Protein AF-A0A7W1YWF6-F1 (afdb_monomer_lite)

pLDDT: mean 79.22, std 16.91, range [33.72, 96.12]

Secondary structure (DSSP, 8-state):
-----SS---SS---HHHHHHHHS-HHHHHT--HHHHHHHHHHHHHHHHHHHHHHT-S-HHHHHHHHHHHHHHHHHHH-HHHHHHHHHHHHHHHHHHHHHH-TT-

Radius of gyration: 13.65 Å; chains: 1; bounding box: 25×39×35 Å

Structure (mmCIF, N/CA/C/O backbone):
data_AF-A0A7W1YWF6-F1
#
_entry.id   AF-A0A7W1YWF6-F1
#
loop_
_atom_site.group_PDB
_atom_site.id
_atom_site.type_symbol
_atom_site.label_atom_id
_atom_site.label_alt_id
_atom_site.label_comp_id
_atom_site.label_asym_id
_atom_site.label_entity_id
_atom_site.label_seq_id
_atom_site.pdbx_PDB_ins_code
_atom_site.Cartn_x
_atom_site.Cartn_y
_atom_site.Cartn_z
_atom_site.occupancy
_atom_site.B_iso_or_equiv
_atom_site.auth_seq_id
_atom_site.auth_comp_id
_atom_site.auth_asym_id
_atom_site.auth_atom_id
_atom_site.pdbx_PDB_model_num
ATOM 1 N N . MET A 1 1 ? 9.396 -30.777 2.422 1.00 40.88 1 MET A N 1
ATOM 2 C CA . MET A 1 1 ? 10.050 -29.458 2.393 1.00 40.88 1 MET A CA 1
ATOM 3 C C . MET A 1 1 ? 9.423 -28.720 1.233 1.00 40.88 1 MET A C 1
ATOM 5 O O . MET A 1 1 ? 9.561 -29.200 0.120 1.00 40.88 1 MET A O 1
ATOM 9 N N . ASN A 1 2 ? 8.641 -27.683 1.503 1.00 36.66 2 ASN A N 1
ATOM 10 C CA . ASN A 1 2 ? 8.343 -26.648 0.521 1.00 36.66 2 ASN A CA 1
ATOM 11 C C . ASN A 1 2 ? 8.585 -25.337 1.256 1.00 36.66 2 ASN A C 1
ATOM 13 O O . ASN A 1 2 ? 8.071 -25.135 2.354 1.00 36.66 2 ASN A O 1
ATOM 17 N N . GLU A 1 3 ? 9.514 -24.575 0.704 1.00 33.72 3 GLU A N 1
ATOM 18 C CA . GLU A 1 3 ? 10.042 -23.333 1.234 1.00 33.72 3 GLU A CA 1
ATOM 19 C C . GLU A 1 3 ? 9.006 -22.234 0.995 1.00 33.72 3 GLU A C 1
ATOM 21 O O . GLU A 1 3 ? 8.945 -21.656 -0.084 1.00 33.72 3 GLU A O 1
ATOM 26 N N . ASP A 1 4 ? 8.192 -21.943 2.011 1.00 34.88 4 ASP A N 1
ATOM 27 C CA . ASP A 1 4 ? 7.470 -20.670 2.136 1.00 34.88 4 ASP A CA 1
ATOM 28 C C . ASP A 1 4 ? 8.470 -19.564 2.536 1.00 34.88 4 ASP A C 1
ATOM 30 O O . ASP A 1 4 ? 8.352 -18.942 3.593 1.00 34.88 4 ASP A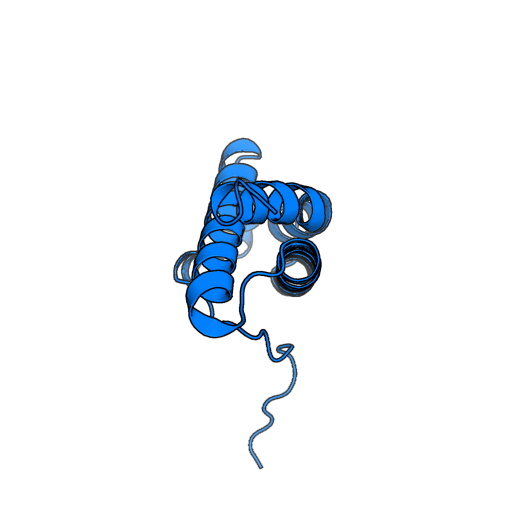 O 1
ATOM 34 N N . GLN A 1 5 ? 9.533 -19.379 1.746 1.00 38.06 5 GLN A N 1
ATOM 35 C CA . GLN A 1 5 ? 10.506 -18.307 1.943 1.00 38.06 5 GLN A CA 1
ATOM 36 C C . GLN A 1 5 ? 10.265 -17.178 0.939 1.00 38.06 5 GLN A C 1
ATOM 38 O O . GLN A 1 5 ? 10.003 -17.411 -0.238 1.00 38.06 5 GLN A O 1
ATOM 43 N N . ASP A 1 6 ? 10.375 -15.958 1.464 1.00 35.09 6 ASP A N 1
ATOM 44 C CA . ASP A 1 6 ? 10.349 -14.661 0.782 1.00 35.09 6 ASP A CA 1
ATOM 45 C C . ASP A 1 6 ? 8.984 -14.048 0.459 1.00 35.09 6 ASP A C 1
ATOM 47 O O . ASP A 1 6 ? 8.813 -13.313 -0.513 1.00 35.09 6 ASP A O 1
ATOM 51 N N . THR A 1 7 ? 8.000 -14.221 1.340 1.00 39.28 7 THR A N 1
ATOM 52 C CA . THR A 1 7 ? 7.009 -13.153 1.520 1.00 39.28 7 THR A CA 1
ATOM 53 C C . THR A 1 7 ? 6.792 -12.931 3.012 1.00 39.28 7 THR A C 1
ATOM 55 O O . THR A 1 7 ? 6.473 -13.891 3.712 1.00 39.28 7 THR A O 1
ATOM 58 N N . PRO A 1 8 ? 6.996 -11.709 3.534 1.00 40.00 8 PRO A N 1
ATOM 59 C CA . PRO A 1 8 ? 6.582 -11.389 4.893 1.00 40.00 8 PRO A CA 1
ATOM 60 C C . PRO A 1 8 ? 5.123 -11.806 5.045 1.00 40.00 8 PRO A C 1
ATOM 62 O O . PRO A 1 8 ? 4.323 -11.611 4.125 1.00 40.00 8 PRO A O 1
ATOM 65 N N . ASP A 1 9 ? 4.806 -12.451 6.168 1.00 42.97 9 ASP A N 1
ATOM 66 C CA . ASP A 1 9 ? 3.468 -12.945 6.490 1.00 42.97 9 ASP A CA 1
ATOM 67 C C . ASP A 1 9 ? 2.578 -11.721 6.753 1.00 42.97 9 ASP A C 1
ATOM 69 O O . ASP A 1 9 ? 2.303 -11.322 7.890 1.00 42.97 9 ASP A O 1
ATOM 73 N N . LEU A 1 10 ? 2.237 -11.021 5.668 1.00 49.12 10 LEU A N 1
ATOM 74 C CA . LEU A 1 10 ? 1.396 -9.848 5.704 1.00 49.12 10 LEU A CA 1
ATOM 75 C C . LEU A 1 10 ? 0.092 -10.309 6.355 1.00 49.12 10 LEU A C 1
ATOM 77 O O . LEU A 1 10 ? -0.487 -11.310 5.928 1.00 49.12 10 LEU A O 1
ATOM 81 N N . PRO A 1 11 ? -0.442 -9.595 7.359 1.00 51.00 11 PRO A N 1
ATOM 82 C CA . PRO A 1 11 ? -1.679 -9.991 8.038 1.00 51.00 11 PRO A CA 1
ATOM 83 C C . PRO A 1 11 ? -2.922 -9.979 7.124 1.00 51.00 11 PRO A C 1
ATOM 85 O O . PRO A 1 11 ? -4.053 -10.149 7.593 1.00 51.00 11 PRO A O 1
ATOM 88 N N . PHE A 1 12 ? -2.731 -9.783 5.819 1.00 53.50 12 PHE A N 1
ATOM 89 C CA . PHE A 1 12 ? -3.735 -9.658 4.786 1.00 53.50 12 PHE A CA 1
ATOM 90 C C . PHE A 1 12 ? -3.422 -10.631 3.651 1.00 53.50 12 PHE A C 1
ATOM 92 O O . PHE A 1 12 ? -2.278 -10.786 3.234 1.00 53.50 12 PHE A O 1
ATOM 99 N N . LYS A 1 13 ? -4.471 -11.239 3.089 1.00 55.81 13 LYS A N 1
ATOM 100 C CA . LYS A 1 13 ? -4.353 -11.890 1.782 1.00 55.81 13 LYS A CA 1
ATOM 101 C C . LYS A 1 13 ? -3.923 -10.820 0.771 1.00 55.81 13 LYS A C 1
ATOM 103 O O . LYS A 1 13 ? -4.468 -9.716 0.837 1.00 55.81 13 LYS A O 1
ATOM 108 N N . LYS A 1 14 ? -2.993 -11.141 -0.140 1.00 58.38 14 LYS A N 1
ATOM 109 C CA . LYS A 1 14 ? -2.676 -10.292 -1.304 1.00 58.38 14 LYS A CA 1
ATOM 110 C C . LYS A 1 14 ? -3.990 -9.792 -1.919 1.00 58.38 14 LYS A C 1
ATOM 112 O O . LYS A 1 14 ? -4.869 -10.594 -2.225 1.00 58.38 14 LYS A O 1
ATOM 117 N N . THR A 1 15 ? -4.153 -8.476 -1.996 1.00 59.38 15 THR A N 1
ATOM 118 C CA . THR A 1 15 ? -5.330 -7.825 -2.580 1.00 59.38 15 THR A CA 1
ATOM 119 C C . THR A 1 15 ? -5.282 -7.935 -4.104 1.00 59.38 15 THR A C 1
ATOM 121 O O . THR A 1 15 ? -4.201 -8.045 -4.685 1.00 59.38 15 THR A O 1
ATOM 124 N N . ASP A 1 16 ? -6.441 -7.847 -4.762 1.00 62.16 16 ASP A N 1
ATOM 125 C CA . ASP A 1 16 ? -6.540 -7.922 -6.229 1.00 62.16 16 ASP A CA 1
ATOM 126 C C . ASP A 1 16 ? -5.655 -6.877 -6.932 1.00 62.16 16 ASP A C 1
ATOM 128 O O . ASP A 1 16 ? -5.108 -7.141 -8.000 1.00 62.16 16 ASP A O 1
ATOM 132 N N . ALA A 1 17 ? -5.441 -5.714 -6.305 1.00 58.66 17 ALA A N 1
ATOM 133 C CA . ALA A 1 17 ? -4.541 -4.676 -6.805 1.00 58.66 17 ALA A CA 1
ATOM 134 C C . ALA A 1 17 ? -3.071 -5.131 -6.833 1.00 58.66 17 ALA A C 1
ATOM 136 O O . ALA A 1 17 ? -2.352 -4.847 -7.787 1.00 58.66 17 ALA A O 1
ATOM 137 N N . ILE A 1 18 ? -2.630 -5.868 -5.813 1.00 62.62 18 ILE A N 1
ATOM 138 C CA . ILE A 1 18 ? -1.264 -6.403 -5.724 1.00 62.62 18 ILE A CA 1
ATOM 139 C C . ILE A 1 18 ? -1.090 -7.534 -6.729 1.00 62.62 18 ILE A C 1
ATOM 141 O O . ILE A 1 18 ? -0.114 -7.553 -7.472 1.00 62.62 18 ILE A O 1
ATOM 145 N N . SER A 1 19 ? -2.070 -8.434 -6.819 1.00 68.25 19 SER A N 1
ATOM 146 C CA . SER A 1 19 ? -2.054 -9.506 -7.814 1.00 68.25 19 SER A CA 1
ATOM 147 C C . SER A 1 19 ? -2.048 -8.963 -9.244 1.00 68.25 19 SER A C 1
ATOM 149 O O . SER A 1 19 ? -1.328 -9.486 -10.089 1.00 68.25 19 SER A O 1
ATOM 151 N N . TRP A 1 20 ? -2.782 -7.881 -9.515 1.00 68.38 20 TRP A N 1
ATOM 152 C CA . TRP A 1 20 ? -2.749 -7.202 -10.811 1.00 68.38 20 TRP A CA 1
ATOM 153 C C . TRP A 1 20 ? -1.363 -6.622 -11.128 1.00 68.38 20 TRP A C 1
ATOM 155 O O . TRP A 1 20 ? -0.897 -6.743 -12.261 1.00 68.38 20 TRP A O 1
ATOM 165 N N . LEU A 1 21 ? -0.686 -6.033 -10.135 1.00 66.69 21 LEU A N 1
ATOM 166 C CA . LEU A 1 21 ? 0.659 -5.464 -10.284 1.00 66.69 21 LEU A CA 1
ATOM 167 C C . LEU A 1 21 ? 1.730 -6.528 -10.532 1.00 66.69 21 LEU A C 1
ATOM 169 O O . LEU A 1 21 ? 2.624 -6.324 -11.353 1.00 66.69 21 LEU A O 1
ATOM 173 N N . GLU A 1 22 ? 1.629 -7.674 -9.864 1.00 68.75 22 GLU A N 1
ATOM 174 C CA . GLU A 1 22 ? 2.532 -8.809 -10.075 1.00 68.75 22 GLU A CA 1
ATOM 175 C C . GLU A 1 22 ? 2.363 -9.436 -11.466 1.00 68.75 22 GLU A C 1
ATOM 177 O O . GLU A 1 22 ? 3.338 -9.923 -12.034 1.00 68.75 22 GLU A O 1
ATOM 182 N N . GLN A 1 23 ? 1.156 -9.371 -12.039 1.00 76.19 23 GLN A N 1
ATOM 183 C CA . GLN A 1 23 ? 0.853 -9.855 -13.391 1.00 76.19 23 GLN A CA 1
ATOM 184 C C . GLN A 1 23 ? 1.342 -8.924 -14.510 1.00 76.19 23 GLN A C 1
ATOM 186 O O . GLN A 1 23 ? 1.411 -9.357 -15.661 1.00 76.19 23 GLN A O 1
ATOM 191 N N . GLN A 1 24 ? 1.676 -7.665 -14.204 1.00 74.06 24 GLN A N 1
ATOM 192 C CA . GLN A 1 24 ? 2.266 -6.766 -15.196 1.00 74.06 24 GLN A CA 1
ATOM 193 C C . GLN A 1 24 ? 3.724 -7.152 -15.462 1.00 74.06 24 GLN A C 1
ATOM 195 O O . GLN A 1 24 ? 4.489 -7.441 -14.536 1.00 74.06 24 GLN A O 1
ATOM 200 N N . GLY A 1 25 ? 4.127 -7.105 -16.732 1.00 77.94 25 GLY A N 1
ATOM 201 C CA . GLY A 1 25 ? 5.533 -7.259 -17.101 1.00 77.94 25 GLY A CA 1
ATOM 202 C C . GLY A 1 25 ? 6.386 -6.133 -16.509 1.00 77.94 25 GLY A C 1
ATOM 203 O O . GLY A 1 25 ? 5.894 -5.026 -16.288 1.00 77.94 25 GLY A O 1
ATOM 204 N N . PHE A 1 26 ? 7.674 -6.400 -16.281 1.00 77.62 26 PHE A N 1
ATOM 205 C CA . PHE A 1 26 ? 8.614 -5.398 -15.763 1.00 77.62 26 PHE A CA 1
ATOM 206 C C . PHE A 1 26 ? 8.578 -4.099 -16.586 1.00 77.62 26 PHE A C 1
ATOM 208 O O . PHE A 1 26 ? 8.395 -3.027 -16.017 1.00 77.62 26 PHE A O 1
ATOM 215 N N . ASP A 1 27 ? 8.612 -4.208 -17.918 1.00 81.81 27 ASP A N 1
ATOM 216 C CA . ASP A 1 27 ? 8.583 -3.056 -18.830 1.00 81.81 27 ASP A CA 1
ATOM 217 C C . ASP A 1 27 ? 7.318 -2.199 -18.673 1.00 81.81 27 ASP A C 1
ATOM 219 O O . ASP A 1 27 ? 7.387 -0.975 -18.736 1.00 81.81 27 ASP A O 1
ATOM 223 N N . GLN A 1 28 ? 6.166 -2.826 -18.416 1.00 80.00 28 GLN A N 1
ATOM 224 C CA . GLN A 1 28 ? 4.900 -2.115 -18.207 1.00 80.00 28 GLN A CA 1
ATOM 225 C C . GLN A 1 28 ? 4.885 -1.363 -16.876 1.00 80.00 28 GLN A C 1
ATOM 227 O O . GLN A 1 28 ? 4.341 -0.263 -16.801 1.00 80.00 28 GLN A O 1
ATOM 232 N N . ARG A 1 29 ? 5.490 -1.943 -15.829 1.00 77.38 29 ARG A N 1
ATOM 233 C CA . ARG A 1 29 ? 5.658 -1.272 -14.533 1.00 77.38 29 ARG A CA 1
ATOM 234 C C . ARG A 1 29 ? 6.638 -0.105 -14.634 1.00 77.38 29 ARG A C 1
ATOM 236 O O . ARG A 1 29 ? 6.374 0.943 -14.056 1.00 77.38 29 ARG A O 1
ATOM 243 N N . GLU A 1 30 ? 7.721 -0.262 -15.392 1.00 82.75 30 GLU A N 1
ATOM 244 C CA . GLU A 1 30 ? 8.707 0.800 -15.632 1.00 82.75 30 GLU A CA 1
ATOM 245 C C . GLU A 1 30 ? 8.123 1.986 -16.402 1.00 82.75 30 GLU A C 1
ATOM 247 O O . GLU A 1 30 ? 8.378 3.137 -16.048 1.00 82.75 30 GLU A O 1
ATOM 252 N N . SER A 1 31 ? 7.326 1.713 -17.439 1.00 86.25 31 SER A N 1
ATOM 253 C CA . SER A 1 31 ? 6.738 2.745 -18.298 1.00 86.25 31 SER A CA 1
ATOM 254 C C . SER A 1 31 ? 5.449 3.362 -17.750 1.00 86.25 31 SER A C 1
ATOM 256 O O . SER A 1 31 ? 4.846 4.191 -18.431 1.00 86.25 31 SER A O 1
ATOM 258 N N . MET A 1 32 ? 4.979 2.925 -16.578 1.00 86.69 32 MET A N 1
ATOM 259 C CA . MET A 1 32 ? 3.721 3.398 -16.004 1.00 86.69 32 MET A CA 1
ATOM 260 C C . MET A 1 32 ? 3.809 4.887 -15.667 1.00 86.69 32 MET A C 1
ATOM 262 O O . MET A 1 32 ? 4.798 5.360 -15.101 1.00 86.69 32 MET A O 1
ATOM 266 N N . ASP A 1 33 ? 2.756 5.632 -15.999 1.00 90.44 33 ASP A N 1
ATOM 267 C CA . ASP A 1 33 ? 2.712 7.062 -15.717 1.00 90.44 33 ASP A CA 1
ATOM 268 C C . ASP A 1 33 ? 2.759 7.323 -14.194 1.00 90.44 33 ASP A C 1
ATOM 270 O O . ASP A 1 33 ? 2.090 6.625 -13.425 1.00 90.44 33 ASP A O 1
ATOM 274 N N . PRO A 1 34 ? 3.508 8.337 -13.714 1.00 87.75 34 PRO A N 1
ATOM 275 C CA . PRO A 1 34 ? 3.605 8.631 -12.288 1.00 87.75 34 PRO A CA 1
ATOM 276 C C . PRO A 1 34 ? 2.276 8.886 -11.576 1.00 87.75 34 PRO A C 1
ATOM 278 O O . PRO A 1 34 ? 2.189 8.650 -10.372 1.00 87.75 34 PRO A O 1
ATOM 281 N N . TYR A 1 35 ? 1.254 9.397 -12.261 1.00 90.31 35 TYR A N 1
ATOM 282 C CA . TYR A 1 35 ? -0.083 9.551 -11.696 1.00 90.31 35 TYR A CA 1
ATOM 283 C C . TYR A 1 35 ? -0.777 8.195 -11.545 1.00 90.31 35 TYR A C 1
ATOM 285 O O . TYR A 1 35 ? -1.295 7.899 -10.467 1.00 90.31 35 TYR A O 1
ATOM 293 N N . GLU A 1 36 ? -0.712 7.347 -12.573 1.00 89.50 36 GLU A N 1
ATOM 294 C CA . GLU A 1 36 ? -1.272 5.993 -12.532 1.00 89.50 36 GLU A CA 1
ATOM 295 C C . GLU A 1 36 ? -0.611 5.146 -11.431 1.00 89.50 36 GLU A C 1
ATOM 297 O O . GLU A 1 36 ? -1.298 4.463 -10.667 1.00 89.50 36 GLU A O 1
ATOM 302 N N . MET A 1 37 ? 0.714 5.245 -11.271 1.00 89.31 37 MET A N 1
ATOM 303 C CA . MET A 1 37 ? 1.427 4.557 -10.189 1.00 89.31 37 MET A CA 1
ATOM 304 C C . MET A 1 37 ? 0.884 4.960 -8.815 1.00 89.31 37 MET A C 1
ATOM 306 O O . MET A 1 37 ? 0.565 4.103 -7.988 1.00 89.31 37 MET A O 1
ATOM 310 N N . LYS A 1 38 ? 0.733 6.270 -8.583 1.00 91.25 38 LYS A N 1
ATOM 311 C CA . LYS A 1 38 ? 0.208 6.826 -7.326 1.00 91.25 38 LYS A CA 1
ATOM 312 C C . LYS A 1 38 ? -1.201 6.335 -7.031 1.00 91.25 38 LYS A C 1
ATOM 314 O O . LYS A 1 38 ? -1.488 5.977 -5.891 1.00 91.25 38 LYS A O 1
ATOM 319 N N . GLU A 1 39 ? -2.062 6.328 -8.043 1.00 91.75 39 GLU A N 1
ATOM 320 C CA . GLU A 1 39 ? -3.439 5.856 -7.926 1.00 91.75 39 GLU A CA 1
ATOM 321 C C . GLU A 1 39 ? -3.479 4.383 -7.503 1.00 91.75 39 GLU A C 1
ATOM 323 O O . GLU A 1 39 ? -4.135 4.039 -6.520 1.00 91.75 39 GLU A O 1
ATOM 328 N N . LYS A 1 40 ? -2.707 3.516 -8.165 1.00 89.19 40 LYS A N 1
ATOM 329 C CA . LYS A 1 40 ? -2.668 2.082 -7.838 1.00 89.19 40 LYS A CA 1
ATOM 330 C C . LYS A 1 40 ? -2.095 1.798 -6.454 1.00 89.19 40 LYS A C 1
ATOM 332 O O . LYS A 1 40 ? -2.626 0.943 -5.746 1.00 89.19 40 LYS A O 1
ATOM 337 N N . ILE A 1 41 ? -1.049 2.521 -6.048 1.00 91.06 41 ILE A N 1
ATOM 338 C CA . ILE A 1 41 ? -0.491 2.425 -4.691 1.00 91.06 41 ILE A CA 1
ATOM 339 C C . ILE A 1 41 ? -1.560 2.797 -3.655 1.00 91.06 41 ILE A C 1
ATOM 341 O O . ILE A 1 41 ? -1.721 2.085 -2.663 1.00 91.06 41 ILE A O 1
ATOM 345 N N . GLN A 1 42 ? -2.329 3.865 -3.894 1.00 93.25 42 GLN A N 1
ATOM 346 C CA . GLN A 1 42 ? -3.402 4.270 -2.984 1.00 93.25 42 GLN A CA 1
ATOM 347 C C . GLN A 1 42 ? -4.531 3.232 -2.930 1.00 93.25 42 GLN A C 1
ATOM 349 O O . GLN A 1 42 ? -4.962 2.875 -1.839 1.00 93.25 42 GLN A O 1
ATOM 354 N N . ILE A 1 43 ? -4.961 2.681 -4.071 1.00 90.62 43 ILE A N 1
ATOM 355 C CA . ILE A 1 43 ? -5.978 1.614 -4.119 1.00 90.62 43 ILE A CA 1
ATOM 356 C C . ILE A 1 43 ? -5.527 0.385 -3.318 1.00 90.62 43 ILE A C 1
ATOM 358 O O . ILE A 1 43 ? -6.326 -0.218 -2.592 1.00 90.62 43 ILE A O 1
ATOM 362 N N . ALA A 1 44 ? -4.248 0.009 -3.427 1.00 88.62 44 ALA A N 1
ATOM 363 C CA . ALA A 1 44 ? -3.686 -1.089 -2.649 1.00 88.62 44 ALA A CA 1
ATOM 364 C C . ALA A 1 44 ? -3.736 -0.785 -1.143 1.00 88.62 44 ALA A C 1
ATOM 366 O O . ALA A 1 44 ? -4.219 -1.621 -0.377 1.00 88.62 44 ALA A O 1
ATOM 367 N N . ALA A 1 45 ? -3.314 0.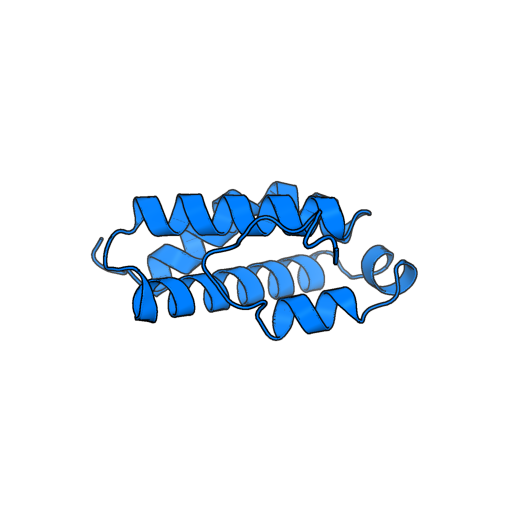416 -0.734 1.00 91.44 45 ALA A N 1
ATOM 368 C CA . ALA A 1 45 ? -3.357 0.863 0.658 1.00 91.44 45 ALA A CA 1
ATOM 369 C C . ALA A 1 45 ? -4.789 0.865 1.223 1.00 91.44 45 ALA A C 1
ATOM 371 O O . ALA A 1 45 ? -5.033 0.296 2.286 1.00 91.44 45 ALA A O 1
ATOM 372 N N . ASP A 1 46 ? -5.751 1.426 0.487 1.00 91.75 46 ASP A N 1
ATOM 373 C CA . ASP A 1 46 ? -7.164 1.493 0.883 1.00 91.75 46 ASP A CA 1
ATOM 374 C C . ASP A 1 46 ? -7.765 0.092 1.057 1.00 91.75 46 ASP A C 1
ATOM 376 O O . ASP A 1 46 ? -8.504 -0.174 2.009 1.00 91.75 46 ASP A O 1
ATOM 380 N N . SER A 1 47 ? -7.415 -0.829 0.156 1.00 88.00 47 SER A N 1
ATOM 381 C CA . SER A 1 47 ? -7.854 -2.224 0.227 1.00 88.00 47 SER A CA 1
ATOM 382 C C . SER A 1 47 ? -7.284 -2.934 1.459 1.00 88.00 47 SER A C 1
ATOM 384 O O . SER A 1 47 ? -8.009 -3.659 2.143 1.00 88.00 47 SER A O 1
ATOM 386 N N . MET A 1 48 ? -6.006 -2.705 1.780 1.00 86.81 48 MET A N 1
ATOM 387 C CA . MET A 1 48 ? -5.386 -3.243 2.994 1.00 86.81 48 MET A CA 1
ATOM 388 C C . MET A 1 48 ? -6.000 -2.658 4.268 1.00 86.81 48 MET A C 1
ATOM 390 O O . MET A 1 48 ? -6.242 -3.404 5.213 1.00 86.81 48 MET A O 1
ATOM 394 N N . ALA A 1 49 ? -6.292 -1.355 4.293 1.00 89.25 49 ALA A N 1
ATOM 395 C CA . ALA A 1 49 ? -6.874 -0.682 5.455 1.00 89.25 49 ALA A CA 1
ATOM 396 C C . ALA A 1 49 ? -8.262 -1.221 5.793 1.00 89.25 49 ALA A C 1
ATOM 398 O O . ALA A 1 49 ? -8.538 -1.543 6.949 1.00 89.25 49 ALA A O 1
ATOM 399 N N . ARG A 1 50 ? -9.108 -1.420 4.777 1.00 88.31 50 ARG A N 1
ATOM 400 C CA . ARG A 1 50 ? -10.415 -2.075 4.947 1.00 88.31 50 ARG A CA 1
ATOM 401 C C . ARG A 1 50 ? -10.257 -3.501 5.472 1.00 88.31 50 ARG A C 1
ATOM 403 O O . ARG A 1 50 ? -10.886 -3.866 6.459 1.00 88.31 50 ARG A O 1
ATOM 410 N N . ALA A 1 51 ? -9.348 -4.278 4.881 1.00 84.69 51 ALA A N 1
ATOM 411 C CA . ALA A 1 51 ? -9.080 -5.642 5.330 1.00 84.69 51 ALA A CA 1
ATOM 412 C C . ALA A 1 51 ? -8.528 -5.712 6.768 1.00 84.69 51 ALA A C 1
ATOM 414 O O . ALA A 1 51 ? -8.785 -6.693 7.469 1.00 84.69 51 ALA A O 1
ATOM 415 N N . TYR A 1 52 ? -7.767 -4.703 7.208 1.00 85.00 52 TYR A N 1
ATOM 416 C CA . TYR A 1 52 ? -7.292 -4.580 8.585 1.00 85.00 52 TYR A CA 1
ATOM 417 C C . TYR A 1 52 ? -8.442 -4.303 9.554 1.00 85.00 52 TYR A C 1
ATOM 419 O O . TYR A 1 52 ? -8.571 -5.031 10.543 1.00 85.00 52 TYR A O 1
ATOM 427 N N . LEU A 1 53 ? -9.289 -3.311 9.251 1.00 85.44 53 LEU A N 1
ATOM 428 C CA . LEU A 1 53 ? -10.469 -2.968 10.052 1.00 85.44 53 LEU A CA 1
ATOM 429 C C . LEU A 1 53 ? -11.370 -4.194 10.264 1.00 85.44 53 LEU A C 1
ATOM 431 O O . LEU A 1 53 ? -11.763 -4.480 11.393 1.00 85.44 53 LEU A O 1
ATOM 435 N N . ASP A 1 54 ? -11.611 -4.970 9.205 1.00 82.56 54 ASP A N 1
ATOM 436 C CA . ASP A 1 54 ? -12.485 -6.147 9.255 1.00 82.56 54 ASP A CA 1
ATOM 437 C C . ASP A 1 54 ? -11.923 -7.303 10.109 1.00 82.56 54 ASP A C 1
ATOM 439 O O . ASP A 1 54 ? -12.685 -8.137 10.600 1.00 82.56 54 ASP A O 1
ATOM 443 N N . LYS A 1 55 ? -10.592 -7.406 10.269 1.00 72.12 55 LYS A N 1
ATOM 444 C CA . LYS A 1 55 ? -9.930 -8.606 10.830 1.00 72.12 55 LYS A CA 1
ATOM 445 C C . LYS A 1 55 ? -9.161 -8.403 12.130 1.00 72.12 55 LYS A C 1
ATOM 447 O O . LYS A 1 55 ? -9.020 -9.360 12.891 1.00 72.12 55 LYS A O 1
ATOM 452 N N . LYS A 1 56 ? -8.539 -7.240 12.329 1.00 67.31 56 LYS A N 1
ATOM 453 C CA . LYS A 1 56 ? -7.463 -7.051 13.323 1.00 67.31 56 LYS A CA 1
ATOM 454 C C . LYS A 1 56 ? -7.785 -5.998 14.386 1.00 67.31 56 LYS A C 1
ATOM 456 O O . LYS A 1 56 ? -7.210 -6.098 15.468 1.00 67.31 56 LYS A O 1
ATOM 461 N N . GLY A 1 57 ? -8.707 -5.062 14.141 1.00 65.94 57 GLY A N 1
ATOM 462 C CA . GLY A 1 57 ? -9.246 -4.174 15.182 1.00 65.94 57 GLY A CA 1
ATOM 463 C C . GLY A 1 57 ? -9.303 -2.686 14.821 1.00 65.94 57 GLY A C 1
ATOM 464 O O . GLY A 1 57 ? -9.192 -2.313 13.657 1.00 65.94 57 GLY A O 1
ATOM 465 N N . THR A 1 58 ? -9.490 -1.850 15.851 1.00 74.31 58 THR A N 1
ATOM 466 C CA . THR A 1 58 ? -9.862 -0.421 15.765 1.00 74.31 58 THR A CA 1
ATOM 467 C C . THR A 1 58 ? -8.706 0.576 15.928 1.00 74.31 58 THR A C 1
ATOM 469 O O . THR A 1 58 ? -8.944 1.768 16.094 1.00 74.31 58 THR A O 1
ATOM 472 N N . ASP A 1 59 ? -7.460 0.100 15.947 1.00 87.75 59 ASP A N 1
ATOM 473 C CA . ASP A 1 59 ? -6.274 0.928 16.200 1.00 87.75 59 ASP A CA 1
ATOM 474 C C . ASP A 1 59 ? -5.716 1.516 14.893 1.00 87.75 59 ASP A C 1
ATOM 476 O O . ASP A 1 59 ? -5.202 0.779 14.039 1.00 87.75 59 ASP A O 1
ATOM 480 N N . ARG A 1 60 ? -5.819 2.846 14.762 1.00 89.50 60 ARG A N 1
ATOM 481 C CA . ARG A 1 60 ? -5.368 3.609 13.592 1.00 89.50 60 ARG A CA 1
ATOM 482 C C . ARG A 1 60 ? -3.849 3.599 13.437 1.00 89.50 60 ARG A C 1
ATOM 484 O O . ARG A 1 60 ? -3.370 3.331 12.340 1.00 89.50 60 ARG A O 1
ATOM 491 N N . GLU A 1 61 ? -3.088 3.839 14.502 1.00 90.31 61 GLU A N 1
ATOM 492 C CA . GLU A 1 61 ? -1.619 3.887 14.428 1.00 90.31 61 GLU A CA 1
ATOM 493 C C . GLU A 1 61 ? -1.056 2.528 14.007 1.00 90.31 61 GLU A C 1
ATOM 495 O O . GLU A 1 61 ? -0.192 2.427 13.132 1.00 90.31 61 GLU A O 1
ATOM 500 N N . LYS A 1 62 ? -1.618 1.451 14.561 1.00 89.06 62 LYS A N 1
ATOM 501 C CA . LYS A 1 62 ? -1.222 0.096 14.189 1.00 89.06 62 LYS A CA 1
ATOM 502 C C . LYS A 1 62 ? -1.628 -0.260 12.757 1.00 89.06 62 LYS A C 1
ATOM 504 O O . LYS A 1 62 ? -0.869 -0.953 12.081 1.00 89.06 62 LYS A O 1
ATOM 509 N N . CYS A 1 63 ? -2.778 0.219 12.275 1.00 89.75 63 CYS A N 1
ATOM 510 C CA . CYS A 1 63 ? -3.145 0.117 10.859 1.00 89.75 63 CYS A CA 1
ATOM 511 C C . CYS A 1 63 ? -2.075 0.765 9.971 1.00 89.75 63 CYS A C 1
ATOM 513 O O . CYS A 1 63 ? -1.576 0.124 9.044 1.00 89.75 63 CYS A O 1
ATOM 515 N N . GLU A 1 64 ? -1.679 2.002 10.285 1.00 92.31 64 GLU A N 1
ATOM 516 C CA . GLU A 1 64 ? -0.724 2.773 9.484 1.00 92.31 64 GLU A CA 1
ATOM 517 C C . GLU A 1 64 ? 0.631 2.062 9.399 1.00 92.31 64 GLU A 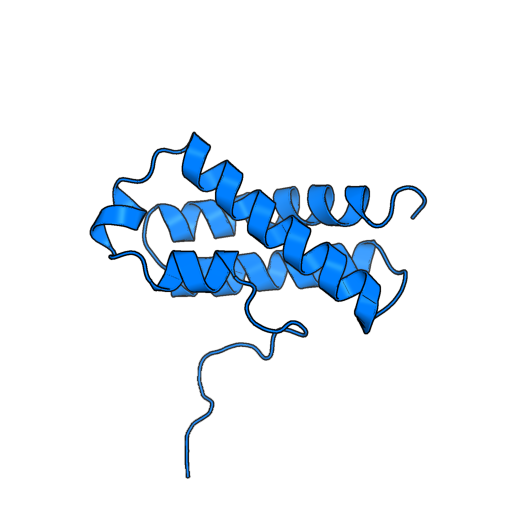C 1
ATOM 519 O O . GLU A 1 64 ? 1.150 1.851 8.301 1.00 92.31 64 GLU A O 1
ATOM 524 N N . MET A 1 65 ? 1.161 1.604 10.538 1.00 90.94 65 MET A N 1
ATOM 525 C CA . MET A 1 65 ? 2.428 0.868 10.597 1.00 90.94 65 MET A CA 1
ATOM 526 C C . MET A 1 65 ? 2.409 -0.410 9.755 1.00 90.94 65 MET A C 1
ATOM 528 O O . MET A 1 65 ? 3.354 -0.695 9.015 1.00 90.94 65 MET A O 1
ATOM 532 N N . VAL A 1 66 ? 1.336 -1.196 9.870 1.00 88.81 66 VAL A N 1
ATOM 533 C CA . VAL A 1 66 ? 1.222 -2.480 9.175 1.00 88.81 66 VAL A CA 1
ATOM 534 C C . VAL A 1 66 ? 1.109 -2.272 7.662 1.00 88.81 66 VAL A C 1
ATOM 536 O O . VAL A 1 66 ? 1.775 -2.971 6.901 1.00 88.81 66 VAL A O 1
ATOM 539 N N . ILE A 1 67 ? 0.315 -1.300 7.206 1.00 90.69 67 ILE A N 1
ATOM 540 C CA . ILE A 1 67 ? 0.149 -1.027 5.771 1.00 90.69 67 ILE A CA 1
ATOM 541 C C . ILE A 1 67 ? 1.411 -0.408 5.173 1.00 90.69 67 ILE A C 1
ATOM 543 O O . ILE A 1 67 ? 1.815 -0.805 4.081 1.00 90.69 67 ILE A O 1
ATOM 547 N N . ALA A 1 68 ? 2.064 0.525 5.871 1.00 92.25 68 ALA A N 1
ATOM 548 C CA . ALA A 1 68 ? 3.306 1.130 5.391 1.00 92.25 68 ALA A CA 1
ATOM 549 C C . ALA A 1 68 ? 4.415 0.076 5.222 1.00 92.25 68 ALA A C 1
ATOM 551 O O . ALA A 1 68 ? 5.120 0.071 4.209 1.00 92.25 68 ALA A O 1
ATOM 552 N N . SER A 1 69 ? 4.516 -0.863 6.169 1.00 89.06 69 SER A N 1
ATOM 553 C CA . SER A 1 69 ? 5.446 -1.996 6.075 1.00 89.06 69 SER A CA 1
ATOM 554 C C . SER A 1 69 ? 5.118 -2.874 4.866 1.00 89.06 69 SER A C 1
ATOM 556 O O . SER A 1 69 ? 5.990 -3.129 4.039 1.00 89.06 69 SER A O 1
ATOM 558 N N . ALA A 1 70 ? 3.839 -3.223 4.687 1.00 87.00 70 ALA A N 1
ATOM 559 C CA . ALA A 1 70 ? 3.386 -4.047 3.571 1.00 87.00 70 ALA A CA 1
ATOM 560 C C . ALA A 1 70 ? 3.688 -3.415 2.203 1.00 87.00 70 ALA A C 1
ATOM 562 O O . ALA A 1 70 ? 4.223 -4.070 1.312 1.00 87.00 70 ALA A O 1
ATOM 563 N N . LEU A 1 71 ? 3.379 -2.127 2.031 1.00 90.25 71 LEU A N 1
ATOM 564 C CA . LEU A 1 71 ? 3.693 -1.383 0.808 1.00 90.25 71 LEU A CA 1
ATOM 565 C C . LEU A 1 71 ? 5.201 -1.334 0.546 1.00 90.25 71 LEU A C 1
ATOM 567 O O . LEU A 1 71 ? 5.623 -1.494 -0.596 1.00 90.25 71 LEU A O 1
ATOM 571 N N . SER A 1 72 ? 6.015 -1.147 1.585 1.00 90.31 72 SER A N 1
ATOM 572 C CA . SER A 1 72 ? 7.472 -1.101 1.440 1.00 90.31 72 SER A CA 1
ATOM 573 C C . SER A 1 72 ? 8.046 -2.445 0.991 1.00 90.31 72 SER A C 1
ATOM 575 O O . SER A 1 72 ? 8.839 -2.497 0.053 1.00 90.31 72 SER A O 1
ATOM 577 N N . GLU A 1 73 ? 7.616 -3.539 1.613 1.00 86.38 73 GLU A N 1
ATOM 578 C CA . GLU A 1 73 ? 8.078 -4.890 1.280 1.00 86.38 73 GLU A CA 1
ATOM 579 C C . GLU A 1 73 ? 7.658 -5.297 -0.137 1.00 86.38 73 GLU A C 1
ATOM 581 O O . GLU A 1 73 ? 8.469 -5.795 -0.920 1.00 86.38 73 GLU A O 1
ATOM 586 N N . MET A 1 74 ? 6.411 -5.008 -0.515 1.00 84.69 74 MET A N 1
ATOM 587 C CA . MET A 1 74 ? 5.932 -5.245 -1.877 1.00 84.69 74 MET A CA 1
ATOM 588 C C . MET A 1 74 ? 6.655 -4.381 -2.906 1.00 84.69 74 MET A C 1
ATOM 590 O O . MET A 1 74 ? 7.024 -4.877 -3.967 1.00 84.69 74 MET A O 1
ATOM 594 N N . GLY A 1 75 ? 6.876 -3.100 -2.608 1.00 87.94 75 GLY A N 1
ATOM 595 C CA . GLY A 1 75 ? 7.606 -2.204 -3.496 1.00 87.94 75 GLY A CA 1
ATOM 596 C C . GLY A 1 75 ? 9.038 -2.689 -3.729 1.00 87.94 75 GLY A C 1
ATOM 597 O O . GLY A 1 75 ? 9.495 -2.726 -4.871 1.00 87.94 75 GLY A O 1
ATOM 598 N N . ALA A 1 76 ? 9.715 -3.154 -2.676 1.00 85.81 76 ALA A N 1
ATOM 599 C CA . ALA A 1 76 ? 11.036 -3.764 -2.790 1.00 85.81 76 ALA A CA 1
ATOM 600 C C . ALA A 1 76 ? 11.022 -5.026 -3.674 1.00 85.81 76 ALA A C 1
ATOM 602 O O . ALA A 1 76 ? 11.911 -5.191 -4.507 1.00 85.81 76 ALA A O 1
ATOM 603 N N . SER A 1 77 ? 9.999 -5.878 -3.541 1.00 83.69 77 SER A N 1
ATOM 604 C CA . SER A 1 77 ? 9.842 -7.099 -4.346 1.00 83.69 77 SER A CA 1
ATOM 605 C C . SER A 1 77 ? 9.532 -6.819 -5.824 1.00 83.69 77 SER A C 1
ATOM 607 O O . SER A 1 77 ? 10.082 -7.472 -6.710 1.00 83.69 77 SER A O 1
ATOM 609 N N . LEU A 1 78 ? 8.688 -5.823 -6.115 1.00 81.75 78 LEU A N 1
ATOM 610 C CA . LEU A 1 78 ? 8.320 -5.451 -7.487 1.00 81.75 78 LEU A CA 1
ATOM 611 C C . LEU A 1 78 ? 9.490 -4.830 -8.265 1.00 81.75 78 LEU A C 1
ATOM 613 O O . LEU A 1 78 ? 9.555 -4.990 -9.490 1.00 81.75 78 LEU A O 1
ATOM 617 N N . GLY A 1 79 ? 10.395 -4.146 -7.556 1.00 82.44 79 GLY A N 1
ATOM 618 C CA . GLY A 1 79 ? 11.558 -3.474 -8.123 1.00 82.44 79 GLY A CA 1
ATOM 619 C C . GLY A 1 79 ? 11.204 -2.326 -9.074 1.00 82.44 79 GLY A C 1
ATOM 620 O O . GLY A 1 79 ? 10.038 -1.971 -9.273 1.00 82.44 79 GLY A O 1
ATOM 621 N N . GLY A 1 80 ? 12.241 -1.729 -9.664 1.00 85.38 80 GLY A N 1
ATOM 622 C CA . GLY A 1 80 ? 12.073 -0.682 -10.668 1.00 85.38 80 GLY A CA 1
ATOM 623 C C . GLY A 1 80 ? 11.460 0.623 -10.138 1.00 85.38 80 GLY A C 1
ATOM 624 O O . GLY A 1 80 ? 11.350 0.854 -8.933 1.00 85.38 80 GLY A O 1
ATOM 625 N N . ASN A 1 81 ? 11.059 1.490 -11.058 1.00 88.12 81 ASN A N 1
ATOM 626 C CA . ASN A 1 81 ? 10.414 2.774 -10.838 1.00 88.12 81 ASN A CA 1
ATOM 627 C C . ASN A 1 81 ? 9.097 2.636 -10.057 1.00 88.12 81 ASN A C 1
ATOM 629 O O . ASN A 1 81 ? 8.852 3.390 -9.111 1.00 88.12 81 ASN A O 1
ATOM 633 N N . PHE A 1 82 ? 8.277 1.633 -10.392 1.00 86.94 82 PHE A N 1
ATOM 634 C CA . PHE A 1 82 ? 7.032 1.363 -9.669 1.00 86.94 82 PHE A CA 1
ATOM 635 C C . PHE A 1 82 ? 7.304 0.965 -8.214 1.00 86.94 82 PHE A C 1
ATOM 637 O O . PHE A 1 82 ? 6.722 1.541 -7.292 1.00 86.94 82 PHE A O 1
ATOM 644 N N . GLY A 1 83 ? 8.223 0.018 -7.999 1.00 88.44 83 GLY A N 1
ATOM 645 C CA . GLY A 1 83 ? 8.613 -0.432 -6.668 1.00 88.44 83 GLY A CA 1
ATOM 646 C C . GLY A 1 83 ? 9.196 0.694 -5.816 1.00 88.44 83 GLY A C 1
ATOM 647 O O . GLY A 1 83 ? 8.754 0.909 -4.688 1.00 88.44 83 GLY A O 1
ATOM 648 N N . ALA A 1 84 ? 10.110 1.488 -6.382 1.00 91.00 84 ALA A N 1
ATOM 649 C CA . ALA A 1 84 ? 10.690 2.652 -5.713 1.00 91.00 84 ALA A CA 1
ATOM 650 C C . ALA A 1 84 ? 9.629 3.701 -5.337 1.00 91.00 84 ALA A C 1
ATOM 652 O O . ALA A 1 84 ? 9.653 4.242 -4.230 1.00 91.00 84 ALA A O 1
ATOM 653 N N . THR A 1 85 ? 8.664 3.953 -6.227 1.00 92.44 85 THR A N 1
ATOM 654 C CA . THR A 1 85 ? 7.547 4.869 -5.954 1.00 92.44 85 THR A CA 1
ATOM 655 C C . THR A 1 85 ? 6.660 4.339 -4.829 1.00 92.44 85 THR A C 1
ATOM 657 O O . THR A 1 85 ? 6.285 5.099 -3.937 1.00 92.44 85 THR A O 1
ATOM 660 N N . MET A 1 86 ? 6.358 3.038 -4.827 1.00 91.44 86 MET A N 1
ATOM 661 C CA . MET A 1 86 ? 5.566 2.396 -3.776 1.00 91.44 86 MET A CA 1
ATOM 662 C C . MET A 1 86 ? 6.243 2.497 -2.407 1.00 91.44 86 MET A C 1
ATOM 664 O O . MET A 1 86 ? 5.596 2.918 -1.448 1.00 91.44 86 MET A O 1
ATOM 668 N N . VAL A 1 87 ? 7.547 2.207 -2.324 1.00 92.88 87 VAL A N 1
ATOM 669 C CA . VAL A 1 87 ? 8.330 2.368 -1.087 1.00 92.88 87 VAL A CA 1
ATOM 670 C C . VAL A 1 87 ? 8.301 3.822 -0.617 1.00 92.88 87 VAL A C 1
ATOM 672 O O . VAL A 1 87 ? 7.950 4.087 0.531 1.00 92.88 87 VAL A O 1
ATOM 675 N N . GLY A 1 88 ? 8.596 4.775 -1.508 1.00 93.88 88 GLY A N 1
ATOM 676 C CA . GLY A 1 88 ? 8.657 6.201 -1.170 1.00 93.88 88 GLY A CA 1
ATOM 677 C C . GLY A 1 88 ? 7.313 6.827 -0.783 1.00 93.88 88 GLY A C 1
ATOM 678 O O . GLY A 1 88 ? 7.279 7.920 -0.220 1.00 93.88 88 GLY A O 1
ATOM 679 N N . MET A 1 89 ? 6.198 6.157 -1.077 1.00 94.44 89 MET A N 1
ATOM 680 C CA . MET A 1 89 ? 4.848 6.627 -0.757 1.00 94.44 89 MET A CA 1
ATOM 68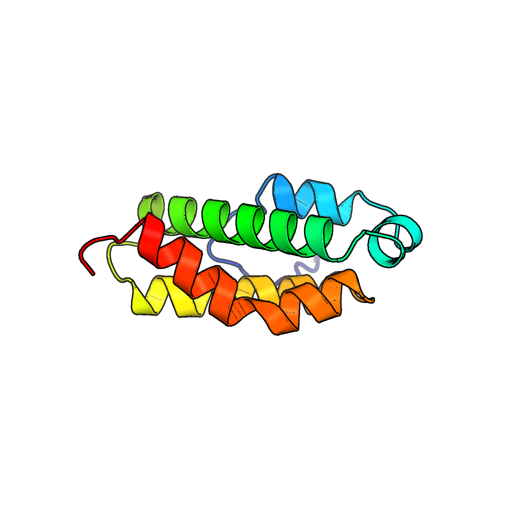1 C C . MET A 1 89 ? 4.150 5.835 0.342 1.00 94.44 89 MET A C 1
ATOM 683 O O . MET A 1 89 ? 3.057 6.232 0.750 1.00 94.44 89 MET A O 1
ATOM 687 N N . SER A 1 90 ? 4.760 4.751 0.810 1.00 92.50 90 SER A N 1
ATOM 688 C CA . SER A 1 90 ? 4.169 3.783 1.732 1.00 92.50 90 SER A CA 1
ATOM 689 C C . SER A 1 90 ? 3.519 4.434 2.958 1.00 92.50 90 SER A C 1
ATOM 691 O O . SER A 1 90 ? 2.328 4.239 3.190 1.00 92.50 90 SER A O 1
ATOM 693 N N . GLU A 1 91 ? 4.249 5.284 3.682 1.00 94.81 91 GLU A N 1
ATOM 694 C CA . GLU A 1 91 ? 3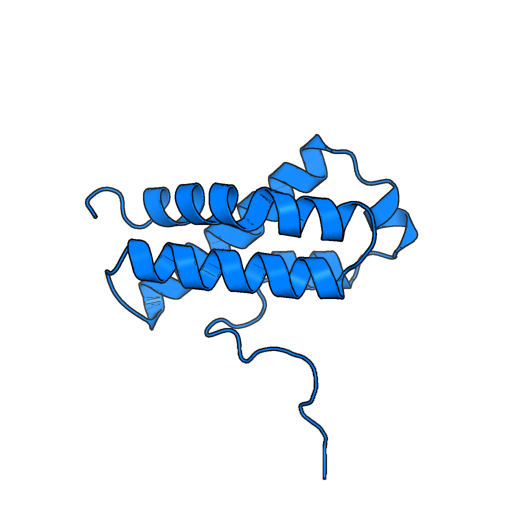.755 5.974 4.882 1.00 94.81 91 GLU A CA 1
ATOM 695 C C . GLU A 1 91 ? 2.566 6.893 4.580 1.00 94.81 91 GLU A C 1
ATOM 697 O O . GLU A 1 91 ? 1.528 6.833 5.238 1.00 94.81 91 GLU A O 1
ATOM 702 N N . LYS A 1 92 ? 2.682 7.727 3.541 1.00 96.12 92 LYS A N 1
ATOM 703 C CA . LYS A 1 92 ? 1.633 8.686 3.173 1.00 96.12 92 LYS A CA 1
ATOM 704 C C . LYS A 1 92 ? 0.368 7.985 2.675 1.00 96.12 92 LYS A C 1
ATOM 706 O O . LYS A 1 92 ? -0.738 8.448 2.956 1.00 96.12 92 LYS A O 1
ATOM 711 N N . ALA A 1 93 ? 0.525 6.907 1.909 1.00 94.50 93 ALA A N 1
ATOM 712 C CA . ALA A 1 93 ? -0.588 6.108 1.412 1.00 94.50 93 ALA A CA 1
ATOM 713 C C . ALA A 1 93 ? -1.286 5.370 2.562 1.00 94.50 93 ALA A C 1
ATOM 715 O O . ALA A 1 93 ? -2.514 5.401 2.635 1.00 94.50 93 ALA A O 1
ATOM 716 N N . ALA A 1 94 ? -0.513 4.796 3.493 1.00 93.69 94 ALA A N 1
ATOM 717 C CA . ALA A 1 94 ? -1.021 4.138 4.692 1.00 93.69 94 ALA A CA 1
ATOM 718 C C . ALA A 1 94 ? -1.798 5.102 5.600 1.00 93.69 94 ALA A C 1
ATOM 720 O O . ALA A 1 94 ? -2.940 4.811 5.943 1.00 93.69 94 ALA A O 1
ATOM 721 N N . GLN A 1 95 ? -1.240 6.279 5.907 1.00 95.06 95 GLN A N 1
ATOM 722 C CA . GLN A 1 95 ? -1.924 7.327 6.680 1.00 95.06 95 GLN A CA 1
ATOM 723 C C . GLN A 1 95 ? -3.273 7.697 6.065 1.00 95.06 95 GLN A C 1
ATOM 725 O O . GLN A 1 95 ? -4.297 7.710 6.743 1.00 95.06 95 GLN A O 1
ATOM 730 N N . ARG A 1 96 ? -3.298 7.967 4.754 1.00 94.69 96 ARG A N 1
ATOM 731 C CA . ARG A 1 96 ? -4.539 8.306 4.043 1.00 94.69 96 ARG A CA 1
ATOM 732 C C . ARG A 1 96 ? -5.558 7.176 4.100 1.00 94.69 96 ARG A C 1
ATOM 734 O O . ARG A 1 96 ? -6.717 7.429 4.412 1.00 94.69 96 ARG A O 1
ATOM 741 N N . ALA A 1 97 ? -5.120 5.954 3.825 1.00 93.31 97 ALA A N 1
ATOM 742 C CA . ALA A 1 97 ? -5.982 4.783 3.810 1.00 93.31 97 ALA A CA 1
ATOM 743 C C . ALA A 1 97 ? -6.583 4.499 5.195 1.00 93.31 97 ALA A C 1
ATOM 745 O O . ALA A 1 97 ? -7.791 4.294 5.319 1.00 93.31 97 ALA A O 1
ATOM 746 N N . CYS A 1 98 ? -5.763 4.548 6.249 1.00 92.81 98 CYS A N 1
ATOM 747 C CA . CYS A 1 98 ? -6.220 4.325 7.617 1.00 92.81 98 CYS A CA 1
ATOM 748 C C . CYS A 1 98 ? -7.137 5.456 8.103 1.00 92.81 98 CYS A C 1
ATOM 750 O O . CYS A 1 98 ? -8.138 5.158 8.738 1.00 92.81 98 CYS A O 1
ATOM 752 N N . LEU A 1 99 ? -6.901 6.725 7.745 1.00 93.12 99 LEU A N 1
ATOM 753 C CA . LEU A 1 99 ? -7.829 7.824 8.064 1.00 93.12 99 LEU A CA 1
ATOM 754 C C . LEU A 1 99 ? -9.218 7.647 7.431 1.00 93.12 99 LEU A C 1
ATOM 756 O O . LEU A 1 99 ? -10.219 8.031 8.028 1.00 93.12 99 LEU A O 1
ATOM 760 N N . ILE A 1 100 ? -9.297 7.066 6.230 1.00 90.81 100 ILE A N 1
ATOM 761 C CA . ILE A 1 100 ? -10.579 6.815 5.551 1.00 90.81 100 ILE A CA 1
ATOM 762 C C . ILE A 1 100 ? -11.412 5.778 6.310 1.00 90.81 100 ILE A C 1
ATOM 764 O O . ILE A 1 100 ? -12.633 5.910 6.391 1.00 90.81 100 ILE A O 1
ATOM 768 N N . VAL A 1 101 ? -10.770 4.735 6.840 1.00 89.75 101 VAL A N 1
ATOM 769 C CA . VAL A 1 101 ? -11.465 3.636 7.530 1.00 89.75 101 VAL A CA 1
ATOM 770 C C . VAL A 1 101 ? -11.560 3.844 9.049 1.00 89.75 101 VAL A C 1
ATOM 772 O O . VAL A 1 101 ? -12.428 3.250 9.683 1.00 89.75 101 VAL A O 1
ATOM 775 N N . PHE A 1 102 ? -10.734 4.731 9.614 1.00 87.50 102 PHE A N 1
ATOM 776 C CA . PHE A 1 102 ? -10.738 5.186 11.010 1.00 87.50 102 PHE A CA 1
ATOM 777 C C . PHE A 1 102 ? -10.917 6.718 11.091 1.00 87.50 102 PHE A C 1
ATOM 779 O O . PHE A 1 102 ? -9.992 7.422 11.500 1.00 87.50 102 PHE A O 1
ATOM 786 N N . PRO A 1 103 ? -12.090 7.267 10.719 1.00 73.94 103 PRO A N 1
ATOM 787 C CA . PRO A 1 103 ? -12.310 8.717 10.686 1.00 73.94 103 PRO A CA 1
ATOM 788 C C . PRO A 1 103 ? -12.326 9.387 12.074 1.00 73.94 103 PRO A C 1
ATOM 790 O O . PRO A 1 103 ? -12.226 10.609 12.151 1.00 73.94 103 PRO A O 1
ATOM 793 N N . GLU A 1 104 ? -12.446 8.608 13.155 1.00 65.62 104 GLU A N 1
ATOM 794 C CA . GLU A 1 104 ? -12.559 9.089 14.545 1.00 65.62 104 GLU A CA 1
ATOM 795 C C . GLU A 1 104 ? -11.444 8.558 15.476 1.00 65.62 104 GLU A C 1
ATOM 797 O O . GLU A 1 104 ? -11.603 8.592 16.695 1.00 65.62 104 GLU A O 1
ATOM 802 N N . GLY A 1 105 ? -10.342 8.037 14.916 1.00 53.38 105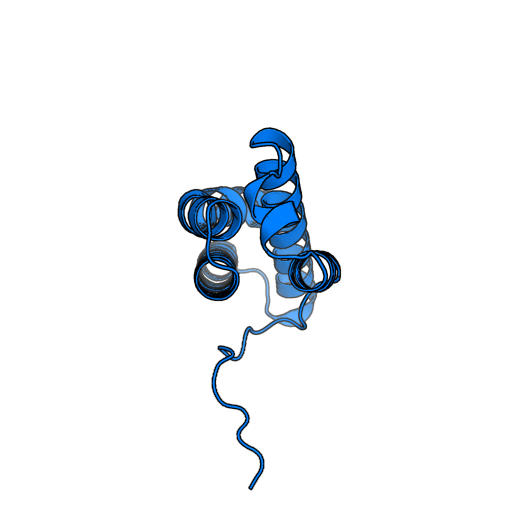 GLY A N 1
ATOM 803 C CA . GLY A 1 105 ? -9.214 7.464 15.674 1.00 53.38 105 GLY A CA 1
ATOM 804 C C . GLY A 1 105 ? -8.184 8.475 16.164 1.00 53.38 105 GLY A C 1
ATOM 805 O O . GLY A 1 105 ? -7.636 9.217 15.314 1.00 53.38 105 GLY A O 1
#

Sequence (105 aa):
MNEDQDTPDLPFKKTDAISWLEQQGFDQRESMDPYEMKEKIQIAADSMARAYLDKKGTDREKCEMVIASALSEMGASLGGNFGATMVGMSEKAAQRACLIVFPEG

Foldseek 3Di:
DDDPPQDDPQVDDQDPLLVVLVPDDLVCLQPDDPVRLVVSLLVRLLVQLVVCCVPPHQDLVVQLVSQLVNQLSSLVVSDHPSSVSSNVCSNVSSNVNSCVVNVPD

=== Feature glossary ===
Annotated list of the representations used here:

Nearest PDB structures. The Foldseek neighbor list gives the closest experimentally determined structures in the PDB, ranked by structural alignment. TM-score near 1 means near-identical fold; near 0.3 means only rough topology match. This is how one finds what a novel AlphaFold prediction most resembles in the solved-structure universe.

Foldseek 3Di. Foldseek's 3Di representation compresses backbone geometry into a per-residue letter drawn from a learned twenty-state alphabet. It captures the tertiary interaction pattern around each residue — which residues are packed against it in space, regardless of where they are in sequence.

Radius of gyration, Cα contacts, bounding box. Radius of gyration (Rg) is the root-mean-square distance of Cα atoms from their centroid — a single number for overall size and compactness. A globular domain of N residues has Rg ≈ 2.2·N^0.38 Å; an extended or disordered chain has a much larger Rg. The Cα contact count is the number of residue pairs whose Cα atoms are within 8 Å and are more than four positions apart in sequence — a standard proxy for tertiary packing density. The bounding box is the smallest axis-aligned box enclosing all Cα atoms.

InterPro / GO / CATH / organism. The annotation block draws on four external resources. InterPro: which protein families and domains the sequence belongs to. GO: standardized terms for what the protein does, what process it participates in, and where in the cell it acts. CATH: which structural fold it has in the CATH hierarchy. Organism: the species of origin.

mmCIF coordinates. The mmCIF block holds the 3D Cartesian coordinates of each backbone atom (N, Cα, C, O) in ångströms. mmCIF is the PDB's canonical archive format — a tagged-loop text representation of the atomic model.

pLDDT. pLDDT is the predicted lDDT-Cα score: AlphaFold's confidence that the local environment of each residue (all inter-atomic distances within 15 Å) is correctly placed. It is a per-residue number between 0 and 100, with higher meaning more reliable.

Backbone torsions (φ/ψ). φ (phi) and ψ (psi) are the two rotatable backbone dihedrals per residue: φ is the C(i-1)–N–Cα–C torsion, ψ is the N–Cα–C–N(i+1) torsion, both in degrees on (−180°, 180°]. α-helical residues cluster near (−60°, −45°); β-strand residues near (−120°, +130°). A Ramachandran plot is simply a scatter of (φ, ψ) for every residue.

B-factor. For experimental (PDB) structures, the B-factor (temperature factor) quantifies the positional spread of each atom in the crystal — a combination of thermal vibration and static disorder — in units of Å². High B-factors mark flexible loops or poorly resolved regions; low B-factors mark the rigid, well-ordered core.

Secondary structure (3-state, P-SEA). SS3 is a coarse helix/strand/coil call (letters a/b/c) made by the P-SEA algorithm from inter-Cα distances and dihedrals. It is less detailed than DSSP but needs only Cα positions.

Predicted aligned error. Predicted aligned error is AlphaFold's pairwise confidence. Unlike pLDDT (per-residue), PAE is per-residue-pair and captures whether two parts of the structure are correctly placed relative to each other. Units are ångströms of expected positional error.

Solvent-accessible surface area. Solvent-accessible surface area (SASA) is the area in Å² traced out by the centre of a 1.4 Å probe sphere (a water molecule) rolled over the protein's van der Waals surface (Shrake–Rupley / Lee–Richards construction). Buried residues have near-zero SASA; fully exposed residues can exceed 200 Å². The total SASA scales roughly with the number of surface residues.

Secondary structure (8-state, DSSP). The SS8 string is DSSP's per-residue secondary-structure call. α-helix (H) means an i→i+4 H-bond ladder; β-strand (E) means the residue participates in a β-sheet; 3₁₀ (G) and π (I) are tighter and wider helices; T/S are turns/bends; '-' is loop.

Rendered structure images. Structure images are PyMOL renders from six orthogonal camera directions. Cartoon representation draws helices as coils and strands as arrows; sticks shows the backbone as bonds; surface shows the solvent-excluded envelope. Rainbow coloring maps sequence position to hue (blue→red, N→C); chain coloring assigns a distinct color per polypeptide.

Sequence. The amino-acid sequence is the protein's primary structure: the linear order of residues from the N-terminus to the C-terminus, written in one-letter code. Everything else here — the 3D coordinates, the secondary structure, the domain annotations — is ultimately a consequence of this string.

Contact-map, Ramachandran, and PAE plots. Three diagnostic plots accompany the record. The Cα contact map visualizes the tertiary structure as a 2D adjacency matrix (8 Å cutoff, sequence-local contacts suppressed). The Ramachandran plot shows the distribution of backbone (φ, ψ) torsions, with points in the α and β basins reflecting secondary structure content. The PAE plot shows AlphaFold's inter-residue confidence as a color matrix.